Protein AF-A0A6V8KDI6-F1 (afdb_monomer)

pLDDT: mean 72.65, std 18.37, range [40.81, 91.75]

Radius of gyration: 27.34 Å; Cα contacts (8 Å, |Δi|>4): 71; chains: 1; bounding box: 33×56×74 Å

Foldseek 3Di:
DDDDDDDDDDDPPDDDDDPPDDDDDDPPPPPDVVPQDPLNVQLVQLVVCCVVPFPDWDDPVVVCWIAGPVGTDHSSCSSDAPSDPCRDDPNVPVPD

Secondary structure (DSSP, 8-state):
--------------PPPP--------------GGG--HHHHHHHHHHHHHHHHSSS-EEEGGGTEEEETTEEEEGGGGGSTTSSGGGSSSTTTS--

Solvent-accessible surface area (backbone atoms only — not comparable to full-atom values): 6387 Å² total; per-residue (Å²): 136,86,85,82,92,82,83,90,79,81,86,80,81,77,77,82,78,86,86,83,75,86,84,79,86,70,80,81,68,78,76,54,78,88,75,62,49,70,50,57,50,36,24,52,40,30,48,52,46,44,65,74,76,45,68,71,71,42,80,41,72,94,73,51,27,36,34,42,85,90,48,74,43,57,48,71,50,33,48,40,76,49,70,34,83,63,33,38,79,70,39,85,78,66,77,121

Sequence (96 aa):
MAVPFGVGGPVMRRSLSPIDGGSGGGKAGAATVTGMTDETRIALRNYDWLIRNRHEIELAWDSHTLVDHSGGYDLDMLCQEGFTPATDGDWRNRAD

Mean predicted aligned error: 16.06 Å

Structure (mmCIF, N/CA/C/O backbone):
data_AF-A0A6V8KDI6-F1
#
_entry.id   AF-A0A6V8KDI6-F1
#
loop_
_atom_site.group_PDB
_atom_site.id
_atom_site.type_symbol
_atom_site.label_atom_id
_atom_site.label_alt_id
_atom_site.label_comp_id
_atom_site.label_asym_id
_atom_site.label_entity_id
_atom_site.label_seq_id
_atom_site.pdbx_PDB_ins_code
_atom_site.Cartn_x
_atom_site.Cartn_y
_atom_site.Cartn_z
_atom_site.occupancy
_atom_site.B_iso_or_equiv
_atom_site.auth_seq_id
_atom_site.auth_comp_id
_atom_site.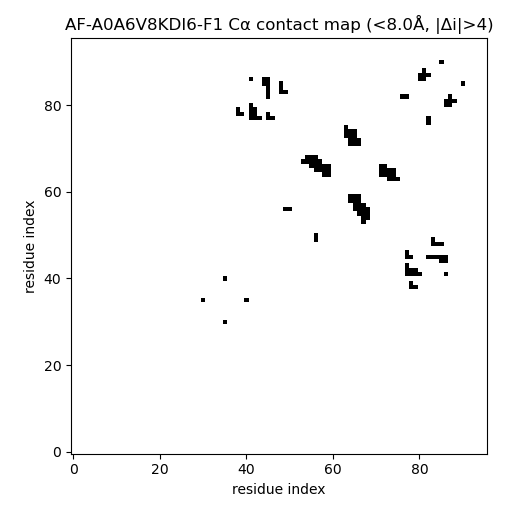auth_asym_id
_atom_site.auth_atom_id
_atom_site.pdbx_PDB_model_num
ATOM 1 N N . MET A 1 1 ? 13.700 -43.757 -61.812 1.00 40.81 1 MET A N 1
ATOM 2 C CA . MET A 1 1 ? 12.858 -44.643 -60.976 1.00 40.81 1 MET A CA 1
ATOM 3 C C . MET A 1 1 ? 11.530 -43.927 -60.736 1.00 40.81 1 MET A C 1
ATOM 5 O O . MET A 1 1 ? 11.548 -42.709 -60.626 1.00 40.81 1 MET A O 1
ATOM 9 N N . ALA A 1 2 ? 10.416 -44.654 -60.816 1.00 42.88 2 ALA A N 1
ATOM 10 C CA . ALA A 1 2 ? 9.047 -44.169 -61.027 1.00 42.88 2 ALA A CA 1
ATOM 11 C C . ALA A 1 2 ? 8.362 -43.500 -59.806 1.00 42.88 2 ALA A C 1
ATOM 13 O O . ALA A 1 2 ? 8.680 -43.814 -58.664 1.00 42.88 2 ALA A O 1
ATOM 14 N N . VAL A 1 3 ? 7.401 -42.608 -60.096 1.00 54.59 3 VAL A N 1
ATOM 15 C CA . VAL A 1 3 ? 6.322 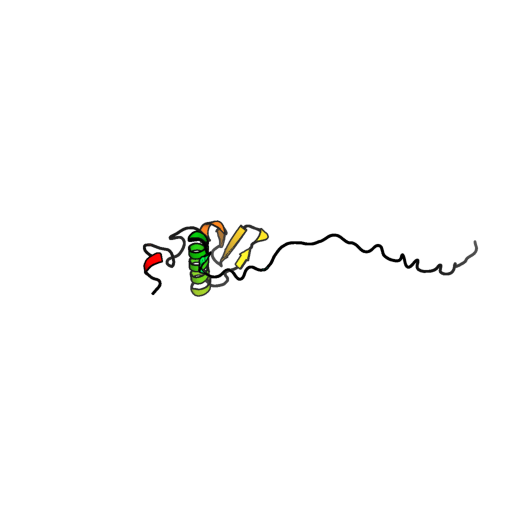-42.036 -59.236 1.00 54.59 3 VAL A CA 1
ATOM 16 C C . VAL A 1 3 ? 5.246 -43.120 -58.916 1.00 54.59 3 VAL A C 1
ATOM 18 O O . VAL A 1 3 ? 5.294 -44.120 -59.636 1.00 54.59 3 VAL A O 1
ATOM 21 N N . PRO A 1 4 ? 4.251 -42.999 -57.975 1.00 51.16 4 PRO A N 1
ATOM 22 C CA . PRO A 1 4 ? 3.479 -41.777 -57.656 1.00 51.16 4 PRO A CA 1
ATOM 23 C C . PRO A 1 4 ? 2.780 -41.614 -56.271 1.00 51.16 4 PRO A C 1
ATOM 25 O O . PRO A 1 4 ? 2.733 -42.493 -55.418 1.00 51.16 4 PRO A O 1
ATOM 28 N N . PHE A 1 5 ? 2.200 -40.415 -56.122 1.00 47.94 5 PHE A N 1
ATOM 29 C CA . PHE A 1 5 ? 1.063 -39.990 -55.291 1.00 47.94 5 PHE A CA 1
ATOM 30 C C . PHE A 1 5 ? 0.119 -41.094 -54.755 1.00 47.94 5 PHE A C 1
ATOM 32 O O . PHE A 1 5 ? -0.434 -41.870 -55.530 1.00 47.94 5 PHE A O 1
ATOM 39 N N . GLY A 1 6 ? -0.193 -41.039 -53.453 1.00 45.31 6 GLY A N 1
ATOM 40 C CA . GLY A 1 6 ? -1.405 -41.613 -52.840 1.00 45.31 6 GLY A CA 1
ATOM 41 C C . GLY A 1 6 ? -2.066 -40.532 -51.975 1.00 45.31 6 GLY A C 1
ATOM 42 O O . GLY A 1 6 ? -1.426 -39.994 -51.079 1.00 45.31 6 GLY A O 1
ATOM 43 N N . VAL A 1 7 ? -3.188 -39.948 -52.406 1.00 52.44 7 VAL A N 1
ATOM 44 C CA . VAL A 1 7 ? -4.576 -40.358 -52.099 1.00 52.44 7 VAL A CA 1
ATOM 45 C C . VAL A 1 7 ? -4.879 -40.336 -50.598 1.00 52.44 7 VAL A C 1
ATOM 47 O O . VAL A 1 7 ? -4.316 -41.090 -49.812 1.00 52.44 7 VAL A O 1
ATOM 50 N N . GLY A 1 8 ? -5.798 -39.438 -50.232 1.00 48.66 8 GLY A N 1
ATOM 51 C CA . GLY A 1 8 ? -6.244 -39.190 -48.870 1.00 48.66 8 GLY A CA 1
ATOM 52 C C . GLY A 1 8 ? -6.927 -40.381 -48.196 1.00 48.66 8 GLY A C 1
ATOM 53 O O . GLY A 1 8 ? -7.641 -41.162 -48.822 1.00 48.66 8 GLY A O 1
ATOM 54 N N . GLY A 1 9 ? -6.732 -40.450 -46.879 1.00 47.38 9 GLY A N 1
ATOM 55 C CA . GLY A 1 9 ? -7.503 -41.267 -45.945 1.00 47.38 9 GLY A CA 1
ATOM 56 C C . GLY A 1 9 ? -8.242 -40.368 -44.941 1.00 47.38 9 GLY A C 1
ATOM 57 O O . GLY A 1 9 ? -7.782 -39.258 -44.665 1.00 47.38 9 GLY A O 1
ATOM 58 N N . PRO A 1 10 ? -9.411 -40.791 -44.432 1.00 46.78 10 PRO A N 1
ATOM 59 C CA . PRO A 1 10 ? -10.392 -39.906 -43.816 1.00 46.78 10 PRO A CA 1
ATOM 60 C C . PRO A 1 10 ? -10.031 -39.478 -42.390 1.00 46.78 10 PRO A C 1
ATOM 62 O O . PRO A 1 10 ? -9.507 -40.245 -41.586 1.00 46.78 10 PRO A O 1
ATOM 65 N N . VAL A 1 11 ? -10.432 -38.247 -42.070 1.00 52.25 11 VAL A N 1
ATOM 66 C CA . VAL A 1 11 ? -10.481 -37.674 -40.723 1.00 5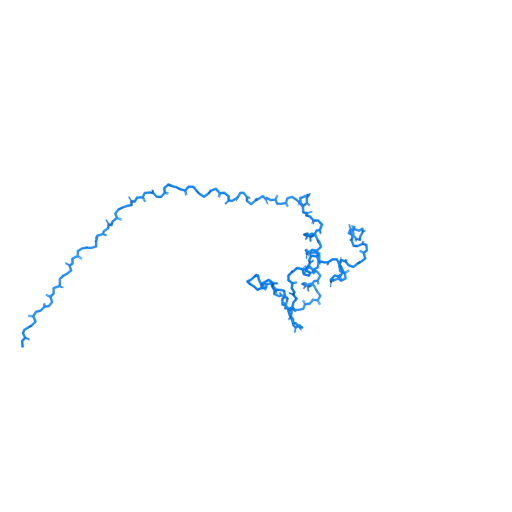2.25 11 VAL A CA 1
ATOM 67 C C . VAL A 1 11 ? -11.272 -38.578 -39.767 1.00 52.25 11 VAL A C 1
ATOM 69 O O . VAL A 1 11 ? -12.498 -38.691 -39.838 1.00 52.25 11 VAL A O 1
ATOM 72 N N . MET A 1 12 ? -10.570 -39.223 -38.836 1.00 44.50 12 MET A N 1
ATOM 73 C CA . MET A 1 12 ? -11.192 -39.893 -37.697 1.00 44.50 12 MET A CA 1
ATOM 74 C C . MET A 1 12 ? -11.675 -38.837 -36.699 1.00 44.50 12 MET A C 1
ATOM 76 O O . MET A 1 12 ? -10.956 -38.390 -35.812 1.00 44.50 12 MET A O 1
ATOM 80 N N . ARG A 1 13 ? -12.937 -38.449 -36.865 1.00 53.19 13 ARG A N 1
ATOM 81 C CA . ARG A 1 13 ? -13.777 -37.789 -35.860 1.00 53.19 13 ARG A CA 1
ATOM 82 C C . ARG A 1 13 ? -13.936 -38.724 -34.660 1.00 53.19 13 ARG A C 1
ATOM 84 O O . ARG A 1 13 ? -14.801 -39.598 -34.649 1.00 53.19 13 ARG A O 1
ATOM 91 N N . ARG A 1 14 ? -13.059 -38.577 -33.667 1.00 47.03 14 ARG A N 1
ATOM 92 C CA . ARG A 1 14 ? -13.166 -39.302 -32.402 1.00 47.03 14 ARG A CA 1
ATOM 93 C C . ARG A 1 14 ? -14.201 -38.590 -31.534 1.00 47.03 14 ARG A C 1
ATOM 95 O O . ARG A 1 14 ? -13.955 -37.515 -31.001 1.00 47.03 14 ARG A O 1
ATOM 102 N N . SER A 1 15 ? -15.385 -39.191 -31.508 1.00 41.72 15 SER A N 1
ATOM 103 C CA . SER A 1 15 ? -16.523 -38.798 -30.686 1.00 41.72 15 SER A CA 1
ATOM 104 C C . SER A 1 15 ? -16.174 -38.838 -29.192 1.00 41.72 15 SER A C 1
ATOM 106 O O . SER A 1 15 ? -15.354 -39.643 -28.753 1.00 41.72 15 SER A O 1
ATOM 108 N N . LEU A 1 16 ? -16.812 -37.924 -28.469 1.00 51.19 16 LEU A N 1
ATOM 109 C CA . LEU A 1 16 ? -16.573 -37.443 -27.109 1.00 51.19 16 LEU A CA 1
ATOM 110 C C . LEU A 1 16 ? -16.687 -38.511 -26.009 1.00 51.19 16 LEU A C 1
ATOM 112 O O . LEU A 1 16 ? -17.588 -39.346 -26.047 1.00 51.19 16 LEU A O 1
ATOM 116 N N . SER A 1 17 ? -15.883 -38.354 -24.954 1.00 47.94 17 SER A N 1
ATOM 117 C CA . SER A 1 17 ? -16.335 -38.646 -23.587 1.00 47.94 17 SER A CA 1
ATOM 118 C C . SER A 1 17 ? -16.734 -37.316 -22.936 1.00 47.94 17 SER A C 1
ATOM 120 O O . SER A 1 17 ? -15.950 -36.367 -23.028 1.00 47.94 17 SER A O 1
ATOM 122 N N . PRO A 1 18 ? -17.910 -37.200 -22.296 1.00 50.47 18 PRO A N 1
ATOM 123 C CA . PRO A 1 18 ? -18.228 -36.031 -21.493 1.00 50.47 18 PRO A CA 1
ATOM 124 C C . PRO A 1 18 ? -17.320 -36.025 -20.259 1.00 50.47 18 PRO A C 1
ATOM 126 O O . PRO A 1 18 ? -17.282 -36.990 -19.496 1.00 50.47 18 PRO A O 1
ATOM 129 N N . ILE A 1 19 ? -16.559 -34.947 -20.091 1.00 61.06 19 ILE A N 1
ATOM 130 C CA . ILE A 1 19 ? -15.897 -34.635 -18.827 1.00 61.06 19 ILE A CA 1
ATOM 131 C C . ILE A 1 19 ? -16.973 -34.189 -17.832 1.00 61.06 19 ILE A C 1
ATOM 133 O O . ILE A 1 19 ? -17.389 -33.035 -17.818 1.00 61.06 19 ILE A O 1
ATOM 137 N N . ASP A 1 20 ? -17.458 -35.132 -17.033 1.00 51.25 20 ASP A N 1
ATOM 138 C CA . ASP A 1 20 ? -18.147 -34.838 -15.780 1.00 51.25 20 ASP A CA 1
ATOM 139 C C . ASP A 1 20 ? -17.066 -34.668 -14.704 1.00 51.25 20 ASP A C 1
ATOM 141 O O . ASP A 1 20 ? -16.265 -35.574 -14.461 1.00 51.25 20 ASP A O 1
ATOM 145 N N . GLY A 1 21 ? -16.956 -33.470 -14.137 1.00 48.00 21 GLY A N 1
ATOM 146 C CA . GLY A 1 21 ? -15.899 -33.146 -13.183 1.00 48.00 21 GLY A CA 1
ATOM 147 C C . GLY A 1 21 ? -15.995 -31.699 -12.739 1.00 48.00 21 GLY A C 1
ATOM 148 O O . GLY A 1 21 ? -15.386 -30.816 -13.335 1.00 48.00 21 GLY A O 1
ATOM 149 N N . GLY A 1 22 ? -16.829 -31.469 -11.726 1.00 49.94 22 GLY A N 1
ATOM 150 C CA . GLY A 1 22 ? -17.212 -30.153 -11.236 1.00 49.94 22 GLY A CA 1
ATOM 151 C C . GLY A 1 22 ? -16.048 -29.210 -10.932 1.00 49.94 22 GLY A C 1
ATOM 152 O O . GLY A 1 22 ? -15.081 -29.565 -10.265 1.00 49.94 22 GLY A O 1
ATOM 153 N N . SER A 1 23 ? -16.217 -27.958 -11.350 1.00 46.50 23 SER A N 1
ATOM 154 C CA . SER A 1 23 ? -15.496 -26.825 -10.785 1.00 46.50 23 SER A CA 1
ATOM 155 C C . SER A 1 23 ? -16.447 -26.111 -9.830 1.00 46.50 23 SER A C 1
ATOM 157 O O . SER A 1 23 ? -17.285 -25.298 -10.219 1.00 46.50 23 SER A O 1
ATOM 159 N N . GLY A 1 24 ? -16.376 -26.517 -8.564 1.00 48.91 24 GLY A N 1
ATOM 160 C CA . GLY A 1 24 ? -16.821 -25.675 -7.469 1.00 48.91 24 GLY A CA 1
ATOM 161 C C . GLY A 1 24 ? -15.854 -24.506 -7.289 1.00 48.91 24 GLY A C 1
ATOM 162 O O . GLY A 1 24 ? -14.657 -24.647 -7.523 1.00 48.91 24 GLY A O 1
ATOM 163 N N . GLY A 1 25 ? -16.383 -23.385 -6.803 1.00 46.03 25 GLY A N 1
ATOM 164 C CA . GLY A 1 25 ? -15.582 -22.259 -6.320 1.00 46.03 25 GLY A CA 1
ATOM 165 C C . GLY A 1 25 ? -15.366 -21.182 -7.389 1.00 46.03 25 GLY A C 1
ATOM 166 O O . GLY A 1 25 ? -14.715 -21.419 -8.387 1.00 46.03 25 GLY A O 1
ATOM 167 N N . GLY A 1 26 ? -15.867 -19.963 -7.263 1.00 46.72 26 GLY A N 1
ATOM 168 C CA . GLY A 1 26 ? -16.512 -19.344 -6.126 1.00 46.72 26 GLY A CA 1
ATOM 169 C C . GLY A 1 26 ? -17.617 -18.428 -6.603 1.00 46.72 26 GLY A C 1
ATOM 170 O O . GLY A 1 26 ? -17.550 -17.814 -7.667 1.00 46.72 26 GLY A O 1
ATOM 171 N N . LYS A 1 27 ? -18.642 -18.296 -5.763 1.00 51.81 27 LYS A N 1
ATOM 172 C CA . LYS A 1 27 ? -19.379 -17.043 -5.751 1.00 51.81 27 LYS A CA 1
ATOM 173 C C . LYS A 1 27 ? -18.316 -15.963 -5.592 1.00 51.81 27 LYS A C 1
ATOM 175 O O . LYS A 1 27 ? -17.589 -15.995 -4.601 1.00 51.81 27 LYS A O 1
ATOM 180 N N . ALA A 1 28 ? -18.213 -15.052 -6.555 1.00 53.16 28 ALA A N 1
ATOM 181 C CA . ALA A 1 28 ? -17.676 -13.736 -6.278 1.00 53.16 28 ALA A CA 1
ATOM 182 C C . ALA A 1 28 ? -18.568 -13.193 -5.161 1.00 53.16 28 ALA A C 1
ATOM 184 O O . ALA A 1 28 ? -19.674 -12.711 -5.403 1.00 53.16 28 ALA A O 1
ATOM 185 N N . GLY A 1 29 ? -18.168 -13.456 -3.915 1.00 53.56 29 GLY A N 1
ATOM 186 C CA . GLY A 1 29 ? -18.787 -12.853 -2.763 1.00 53.56 29 GLY A CA 1
ATOM 187 C C . GLY A 1 29 ? -18.616 -11.377 -3.017 1.00 53.56 29 GLY A C 1
ATOM 188 O O . GLY A 1 29 ? -17.487 -10.896 -3.047 1.00 53.56 29 GLY A O 1
ATOM 189 N N . ALA A 1 30 ? -19.718 -10.692 -3.306 1.00 52.72 30 ALA A N 1
ATOM 190 C CA .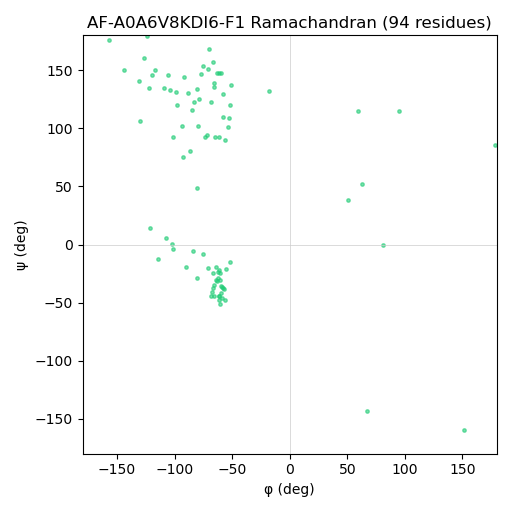 ALA A 1 30 ? -19.748 -9.252 -3.226 1.00 52.72 30 ALA A CA 1
ATOM 191 C C . ALA A 1 30 ? -19.254 -8.942 -1.813 1.00 52.72 30 ALA A C 1
ATOM 193 O O . ALA A 1 30 ? -19.971 -9.190 -0.843 1.00 52.72 30 ALA A O 1
ATOM 194 N N . ALA A 1 31 ? -17.983 -8.556 -1.702 1.00 53.81 31 ALA A N 1
ATOM 195 C CA . ALA A 1 31 ? -17.365 -8.209 -0.444 1.00 53.81 31 ALA A CA 1
ATOM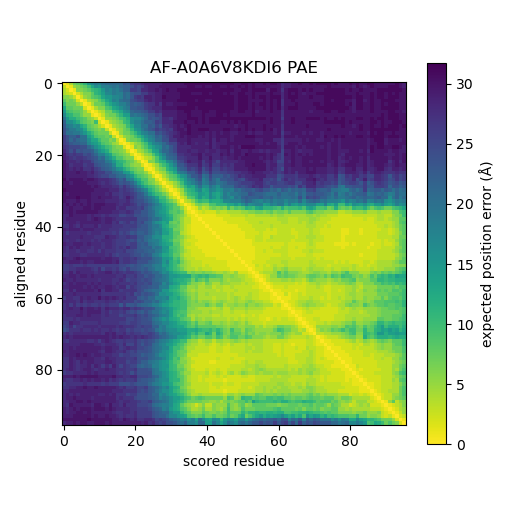 196 C C . ALA A 1 31 ? -18.095 -6.956 0.023 1.00 53.81 31 ALA A C 1
ATOM 198 O O . ALA A 1 31 ? -17.799 -5.839 -0.395 1.00 53.81 31 ALA A O 1
ATOM 199 N N . THR A 1 32 ? -19.135 -7.147 0.826 1.00 50.47 32 THR A N 1
ATOM 200 C CA . THR A 1 32 ? -19.741 -6.059 1.570 1.00 50.47 32 THR A CA 1
ATOM 201 C C . THR A 1 32 ? -18.626 -5.466 2.425 1.00 50.47 32 THR A C 1
ATOM 203 O O . THR A 1 32 ? -17.918 -6.208 3.106 1.00 50.47 32 THR A O 1
ATOM 206 N N . VAL A 1 33 ? -18.445 -4.142 2.376 1.00 56.81 33 VAL A N 1
ATOM 207 C CA . VAL A 1 33 ? -17.347 -3.383 3.026 1.00 56.81 33 VAL A CA 1
ATOM 208 C C . VAL A 1 33 ? -17.190 -3.697 4.532 1.00 56.81 33 VAL A C 1
ATOM 210 O O . VAL A 1 33 ? -16.146 -3.444 5.134 1.00 56.81 33 VAL A O 1
ATOM 213 N N . THR A 1 34 ? -18.196 -4.329 5.137 1.00 57.16 34 THR A N 1
ATOM 214 C CA . THR A 1 34 ? -18.195 -4.879 6.496 1.00 57.16 34 THR A CA 1
ATOM 215 C C . THR A 1 34 ? -17.205 -6.027 6.739 1.00 57.16 34 THR A C 1
ATOM 217 O O . THR A 1 34 ? -16.877 -6.270 7.895 1.00 57.16 34 THR A O 1
ATOM 220 N N . GLY A 1 35 ? -16.710 -6.715 5.702 1.00 58.97 35 GLY A N 1
ATOM 221 C CA . GLY A 1 35 ? -15.749 -7.826 5.825 1.00 58.97 35 GLY A CA 1
ATOM 222 C C . GLY A 1 35 ? -14.292 -7.476 5.504 1.00 58.97 35 GLY A C 1
ATOM 223 O O . GLY A 1 35 ? -13.438 -8.357 5.528 1.00 58.97 35 GLY A O 1
ATOM 224 N N . MET A 1 36 ? -14.000 -6.221 5.156 1.00 73.62 36 MET A N 1
ATOM 225 C CA . MET A 1 36 ? -12.654 -5.805 4.763 1.00 73.62 36 MET A CA 1
ATOM 226 C C . MET A 1 36 ? -11.772 -5.613 6.003 1.00 73.62 36 MET A C 1
ATOM 228 O O . MET A 1 36 ? -12.149 -4.866 6.909 1.00 73.62 36 MET A O 1
ATOM 232 N N . THR A 1 37 ? -10.617 -6.286 6.047 1.00 87.06 37 THR A N 1
ATOM 233 C CA . THR A 1 37 ? -9.665 -6.168 7.162 1.00 87.06 37 THR A CA 1
ATOM 234 C C . THR A 1 37 ? -9.054 -4.768 7.202 1.00 87.06 37 THR A C 1
ATOM 236 O O . THR A 1 37 ? -9.017 -4.070 6.184 1.00 87.06 37 THR A O 1
ATOM 239 N N . ASP A 1 38 ? -8.562 -4.348 8.371 1.00 85.56 38 ASP A N 1
ATOM 240 C CA . ASP A 1 38 ? -7.853 -3.067 8.493 1.00 85.56 38 ASP A CA 1
ATOM 241 C C . ASP A 1 38 ? -6.657 -3.006 7.537 1.00 85.56 38 ASP A C 1
ATOM 243 O O . ASP A 1 38 ? -6.459 -1.995 6.876 1.00 85.56 38 ASP A O 1
ATOM 247 N N . GLU A 1 39 ? -5.945 -4.118 7.371 1.00 87.88 39 GLU A N 1
ATOM 248 C CA . GLU A 1 39 ? -4.836 -4.258 6.427 1.00 87.88 39 GLU A CA 1
ATOM 249 C C . GLU A 1 39 ? -5.266 -3.990 4.977 1.00 87.88 39 GLU A C 1
ATOM 251 O O . GLU A 1 39 ? -4.646 -3.197 4.272 1.00 87.88 39 GLU A O 1
ATOM 256 N N . THR A 1 40 ? -6.397 -4.557 4.544 1.00 89.31 40 THR A N 1
ATOM 257 C CA . THR A 1 40 ? -6.929 -4.280 3.204 1.00 89.31 40 THR A CA 1
ATOM 258 C C . THR A 1 40 ? -7.362 -2.815 3.057 1.00 89.31 40 THR A C 1
ATOM 260 O O . THR A 1 40 ? -7.186 -2.220 1.994 1.00 89.31 40 THR A O 1
A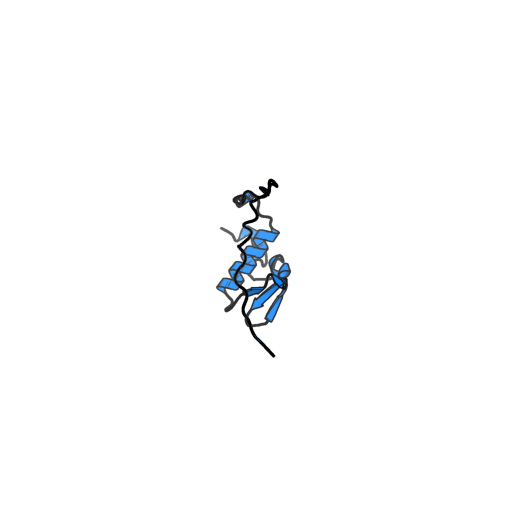TOM 263 N N . ARG A 1 41 ? -7.897 -2.188 4.114 1.00 88.88 41 ARG A N 1
ATOM 264 C CA . ARG A 1 41 ? -8.246 -0.756 4.091 1.00 88.88 41 ARG A CA 1
ATOM 265 C C . ARG A 1 41 ? -7.006 0.132 3.993 1.00 88.88 41 ARG A C 1
ATOM 267 O O . ARG A 1 41 ? -7.043 1.116 3.256 1.00 88.88 41 ARG A O 1
ATOM 274 N N . ILE A 1 42 ? -5.936 -0.214 4.710 1.00 91.75 42 ILE A N 1
ATOM 275 C CA . ILE A 1 42 ? -4.635 0.467 4.649 1.00 91.75 42 ILE A CA 1
ATOM 276 C C . ILE A 1 42 ? -4.084 0.367 3.226 1.00 91.75 42 ILE A C 1
ATOM 278 O O . ILE A 1 42 ? -3.811 1.397 2.609 1.00 91.75 42 ILE A O 1
ATOM 282 N N . ALA A 1 43 ? -4.048 -0.847 2.667 1.00 91.75 43 ALA A N 1
ATOM 283 C CA . ALA A 1 43 ? -3.574 -1.100 1.310 1.00 91.75 43 ALA A CA 1
ATOM 284 C C . ALA A 1 43 ? -4.320 -0.278 0.260 1.00 91.75 43 ALA A C 1
ATOM 286 O O . ALA A 1 43 ? -3.695 0.400 -0.556 1.00 91.75 43 ALA A O 1
ATOM 287 N N . LEU A 1 44 ? -5.654 -0.258 0.316 1.00 91.06 44 LEU A N 1
ATOM 288 C CA . LEU A 1 44 ? -6.453 0.524 -0.626 1.00 91.06 44 LEU A CA 1
ATOM 289 C C . LEU A 1 44 ? -6.263 2.035 -0.470 1.00 91.06 44 LEU A C 1
ATOM 291 O O . LEU A 1 44 ? -6.238 2.736 -1.477 1.00 91.06 44 LEU A O 1
ATOM 295 N N . ARG A 1 45 ? -6.110 2.554 0.754 1.00 91.00 45 ARG A N 1
ATOM 296 C CA . ARG A 1 45 ? -5.851 3.988 0.976 1.00 91.00 45 ARG A CA 1
ATOM 297 C C . ARG A 1 45 ? -4.478 4.407 0.481 1.00 91.00 45 ARG A C 1
ATOM 299 O O . ARG A 1 45 ? -4.359 5.443 -0.168 1.00 91.00 45 ARG A O 1
ATOM 306 N N . ASN A 1 46 ? -3.462 3.602 0.770 1.00 91.31 46 ASN A N 1
ATOM 307 C CA . ASN A 1 46 ? -2.110 3.831 0.280 1.00 91.31 46 ASN A CA 1
ATOM 308 C C . ASN A 1 46 ? -2.073 3.791 -1.252 1.00 91.31 46 ASN A C 1
ATOM 310 O O . ASN A 1 46 ? -1.505 4.682 -1.881 1.00 91.31 46 ASN A O 1
ATOM 314 N N . TYR A 1 47 ? -2.749 2.814 -1.855 1.00 89.19 47 TYR A N 1
ATOM 315 C CA . TYR A 1 47 ? -2.848 2.699 -3.305 1.00 89.19 47 TYR A CA 1
ATOM 316 C C . TYR A 1 47 ? -3.623 3.863 -3.951 1.00 89.19 47 TYR A C 1
ATOM 318 O O . TYR A 1 47 ? -3.150 4.439 -4.930 1.00 89.19 47 TYR A O 1
ATOM 326 N N . ASP A 1 48 ? -4.766 4.272 -3.387 1.00 91.56 48 ASP A N 1
ATOM 327 C CA . ASP A 1 48 ? -5.538 5.432 -3.865 1.00 91.56 48 ASP A CA 1
ATOM 328 C C . ASP A 1 48 ? -4.711 6.723 -3.801 1.00 91.56 48 ASP A C 1
ATOM 330 O O . ASP A 1 48 ? -4.696 7.502 -4.757 1.00 91.56 48 ASP A O 1
ATOM 334 N N . TRP A 1 49 ? -3.955 6.927 -2.717 1.00 91.38 49 TRP A N 1
ATOM 335 C CA . TRP A 1 49 ? -3.058 8.072 -2.609 1.00 91.38 49 TRP A CA 1
ATOM 336 C C . TRP A 1 49 ? -1.982 8.055 -3.695 1.00 91.38 49 TRP A C 1
ATOM 338 O O . TRP A 1 49 ? -1.740 9.090 -4.318 1.00 91.38 49 TRP A O 1
ATOM 348 N N . LEU A 1 50 ? -1.370 6.897 -3.959 1.00 89.69 50 LEU A N 1
ATOM 349 C CA . LEU A 1 50 ? -0.355 6.755 -5.002 1.00 89.69 50 LEU A CA 1
ATOM 350 C C . LEU A 1 50 ? -0.914 7.078 -6.386 1.00 89.69 50 LEU A C 1
ATOM 352 O O . LEU A 1 50 ? -0.322 7.897 -7.077 1.00 89.69 50 LEU A O 1
ATOM 356 N N . ILE A 1 51 ? -2.075 6.537 -6.763 1.00 89.31 51 ILE A N 1
ATOM 357 C CA . ILE A 1 51 ? -2.699 6.845 -8.063 1.00 89.31 51 ILE A CA 1
ATOM 358 C C . ILE A 1 51 ? -2.973 8.348 -8.220 1.00 89.31 51 ILE A C 1
ATOM 360 O O . ILE A 1 51 ? -2.857 8.893 -9.315 1.00 89.31 51 ILE A O 1
ATOM 364 N N . ARG A 1 52 ? -3.360 9.031 -7.137 1.00 89.12 52 ARG A N 1
ATOM 365 C CA . ARG A 1 52 ? -3.710 10.459 -7.180 1.00 89.12 52 ARG A CA 1
ATOM 366 C C . ARG A 1 52 ? -2.504 11.393 -7.166 1.00 89.12 52 ARG A C 1
ATOM 368 O O . ARG A 1 52 ? -2.613 12.508 -7.668 1.00 89.12 52 ARG A O 1
ATOM 375 N N . AS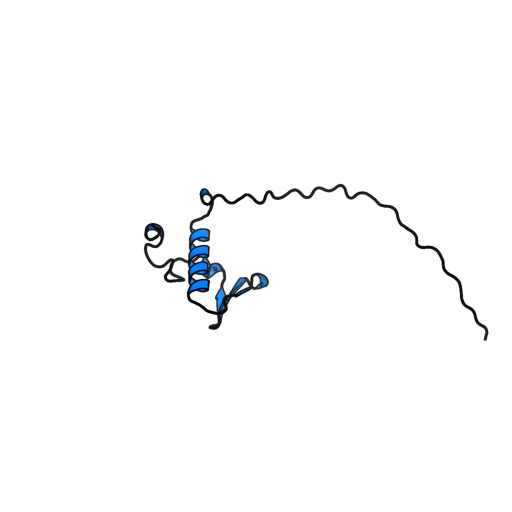N A 1 53 ? -1.395 10.980 -6.552 1.00 88.31 53 ASN A N 1
ATOM 376 C CA . ASN A 1 53 ? -0.249 11.856 -6.273 1.00 88.31 53 ASN A CA 1
ATOM 377 C C . ASN A 1 53 ? 1.023 11.469 -7.035 1.00 88.31 53 ASN A C 1
ATOM 379 O O . ASN A 1 53 ? 1.983 12.239 -7.045 1.00 88.31 53 ASN A O 1
ATOM 383 N N . ARG A 1 54 ? 1.061 10.288 -7.653 1.00 84.62 54 ARG A N 1
ATOM 384 C CA . ARG A 1 54 ? 2.179 9.812 -8.467 1.00 84.62 54 ARG A CA 1
ATOM 385 C C . ARG A 1 54 ? 1.705 9.545 -9.887 1.00 84.62 54 ARG A C 1
ATOM 387 O O . ARG A 1 54 ? 0.577 9.125 -10.122 1.00 84.62 54 ARG A O 1
ATOM 394 N N . HIS A 1 55 ? 2.593 9.802 -10.836 1.00 77.31 55 HIS A N 1
ATOM 395 C CA . HIS A 1 55 ? 2.373 9.478 -12.238 1.00 77.31 55 HIS A CA 1
ATOM 396 C C . HIS A 1 55 ? 2.937 8.082 -12.523 1.00 77.31 55 HIS A C 1
ATOM 398 O O . HIS A 1 55 ? 3.969 7.722 -11.961 1.00 77.31 55 HIS A O 1
ATOM 404 N N . GLU A 1 56 ? 2.257 7.325 -13.390 1.00 84.00 56 GLU A N 1
ATOM 405 C CA . GLU A 1 56 ? 2.725 6.022 -13.899 1.00 84.00 56 GLU A CA 1
ATOM 406 C C . GLU A 1 56 ? 2.893 4.943 -12.811 1.00 84.00 56 GLU A C 1
ATOM 408 O O . GLU A 1 56 ? 3.939 4.314 -12.697 1.00 84.00 56 GLU A O 1
ATOM 413 N N . ILE A 1 57 ? 1.850 4.730 -12.002 1.00 85.88 57 ILE A N 1
ATOM 414 C CA . ILE A 1 57 ? 1.806 3.626 -11.031 1.00 85.88 57 ILE A CA 1
ATOM 415 C C . ILE A 1 57 ? 1.347 2.340 -11.725 1.00 85.88 57 ILE A C 1
ATOM 417 O O . ILE A 1 57 ? 0.232 2.282 -12.249 1.00 85.88 57 ILE A O 1
ATOM 421 N N . GLU A 1 58 ? 2.169 1.294 -11.663 1.00 88.56 58 GLU A N 1
ATOM 422 C CA . GLU A 1 58 ? 1.865 -0.040 -12.183 1.00 88.56 58 GLU A CA 1
ATOM 423 C C . GLU A 1 58 ? 1.958 -1.102 -11.078 1.00 88.56 58 GLU A C 1
ATOM 425 O O . GLU A 1 58 ? 2.898 -1.135 -10.286 1.00 88.56 58 GLU A O 1
ATOM 430 N N . LEU A 1 59 ? 0.967 -1.995 -11.028 1.00 89.31 59 LEU A N 1
ATOM 431 C CA . LEU A 1 59 ? 0.977 -3.166 -10.153 1.00 89.31 59 LEU A CA 1
ATOM 432 C C . LEU A 1 59 ? 1.541 -4.367 -10.918 1.00 89.31 59 LEU A C 1
ATOM 434 O O . LEU A 1 59 ? 0.826 -5.003 -11.695 1.00 89.31 59 LEU A O 1
ATOM 438 N N . ALA A 1 60 ? 2.804 -4.700 -10.661 1.00 88.81 60 ALA A N 1
ATOM 439 C CA . ALA A 1 60 ? 3.452 -5.887 -11.202 1.00 88.81 60 ALA A CA 1
ATOM 440 C C . ALA A 1 60 ? 3.180 -7.091 -10.285 1.00 88.81 60 ALA A C 1
ATOM 442 O O . ALA A 1 60 ? 4.011 -7.474 -9.457 1.00 88.81 60 ALA A O 1
ATOM 443 N N . TRP A 1 61 ? 1.993 -7.688 -10.437 1.00 88.12 61 TRP A N 1
ATOM 444 C CA . TRP A 1 61 ? 1.543 -8.837 -9.638 1.00 88.12 61 TRP A CA 1
ATOM 445 C C . TRP A 1 61 ? 2.485 -10.041 -9.728 1.00 88.12 61 TRP A C 1
ATOM 447 O O . TRP A 1 61 ? 2.726 -10.694 -8.716 1.00 88.12 61 TRP A O 1
ATOM 457 N N . ASP A 1 62 ? 3.058 -10.299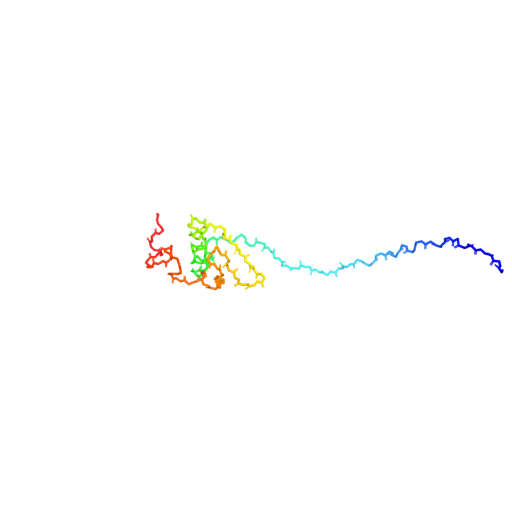 -10.908 1.00 87.38 62 ASP A N 1
ATOM 458 C CA . ASP A 1 62 ? 3.997 -11.408 -11.127 1.00 87.38 62 ASP A CA 1
ATOM 459 C C . ASP A 1 62 ? 5.278 -11.282 -10.288 1.00 87.38 62 ASP A C 1
ATOM 461 O O . ASP A 1 62 ? 5.873 -12.288 -9.904 1.00 87.38 62 ASP A O 1
ATOM 465 N N . SER A 1 63 ? 5.682 -10.049 -9.975 1.00 84.19 63 SER A N 1
ATOM 466 C CA . SER A 1 63 ? 6.906 -9.741 -9.227 1.00 84.19 63 SER A CA 1
ATOM 467 C C . SER A 1 63 ? 6.633 -9.265 -7.801 1.00 84.19 63 SER A C 1
ATOM 469 O O . SER A 1 63 ? 7.563 -8.835 -7.126 1.00 84.19 63 SER A O 1
ATOM 471 N N . HIS A 1 64 ? 5.376 -9.287 -7.345 1.00 89.44 64 HIS A N 1
ATOM 472 C CA . HIS A 1 64 ? 4.980 -8.764 -6.033 1.00 89.44 64 HIS A CA 1
ATOM 473 C C . HIS A 1 64 ? 5.502 -7.331 -5.778 1.00 89.44 64 HIS A C 1
ATOM 475 O O . HIS A 1 64 ? 5.936 -6.989 -4.684 1.00 89.44 64 HIS A O 1
ATOM 481 N N . THR A 1 65 ? 5.508 -6.483 -6.812 1.00 88.88 65 THR A N 1
ATOM 482 C CA . THR A 1 65 ? 6.089 -5.132 -6.750 1.00 88.88 65 THR A CA 1
ATOM 483 C C . THR A 1 65 ? 5.106 -4.097 -7.296 1.00 88.88 65 THR A C 1
ATOM 485 O O . THR A 1 65 ? 4.429 -4.327 -8.298 1.00 88.88 65 THR A O 1
ATOM 488 N N . LEU A 1 66 ? 5.044 -2.932 -6.661 1.00 88.25 66 LEU A N 1
ATOM 489 C CA . LEU A 1 66 ? 4.418 -1.724 -7.181 1.00 88.25 66 LEU A CA 1
ATOM 490 C C . LEU A 1 66 ? 5.498 -0.826 -7.782 1.00 88.25 66 LEU A C 1
ATOM 492 O O . LEU A 1 66 ? 6.415 -0.412 -7.083 1.00 88.25 66 LEU A O 1
ATOM 496 N N . VAL A 1 67 ? 5.398 -0.524 -9.070 1.00 87.69 67 VAL A N 1
ATOM 497 C CA . VAL A 1 67 ? 6.394 0.269 -9.797 1.00 87.69 67 VAL A CA 1
ATOM 498 C C . VAL A 1 67 ? 5.863 1.684 -10.009 1.00 87.69 67 VAL A C 1
ATOM 500 O O . VAL A 1 67 ? 4.712 1.865 -10.403 1.00 87.69 67 VAL A O 1
ATOM 503 N N . ASP A 1 68 ? 6.698 2.679 -9.729 1.00 84.88 68 ASP A N 1
ATOM 504 C CA . ASP A 1 68 ? 6.504 4.085 -10.078 1.00 84.88 68 ASP A CA 1
ATOM 505 C C . ASP A 1 68 ? 7.705 4.598 -10.897 1.00 84.88 68 ASP A C 1
ATOM 507 O O . ASP A 1 68 ? 8.679 3.884 -11.148 1.00 84.88 68 ASP A O 1
ATOM 511 N N . HIS A 1 69 ? 7.667 5.870 -11.298 1.00 78.50 69 HIS A N 1
ATOM 512 C CA . HIS A 1 69 ? 8.780 6.507 -12.012 1.00 78.50 69 HIS A CA 1
ATOM 513 C C . HIS A 1 69 ? 10.101 6.555 -11.207 1.00 78.50 69 HIS A C 1
ATOM 515 O O . HIS A 1 69 ? 11.179 6.706 -11.781 1.00 78.50 69 HIS A O 1
ATOM 521 N N . SER A 1 70 ? 10.036 6.456 -9.877 1.00 78.19 70 SER A N 1
ATOM 522 C CA . SER A 1 70 ? 11.190 6.517 -8.971 1.00 78.19 70 SER A CA 1
ATOM 523 C C . SER A 1 70 ? 11.806 5.136 -8.708 1.00 78.19 70 SER A C 1
ATOM 525 O O . SER A 1 70 ? 12.959 5.065 -8.277 1.00 78.19 70 SER A O 1
ATOM 527 N N . GLY A 1 71 ? 11.068 4.047 -8.950 1.00 82.31 71 GLY A N 1
ATOM 528 C CA . GLY A 1 71 ? 11.517 2.673 -8.752 1.00 82.31 71 GLY A CA 1
ATOM 529 C C . GLY A 1 71 ? 10.382 1.698 -8.430 1.00 82.31 71 GLY A C 1
ATOM 530 O O . GLY A 1 71 ? 9.220 1.941 -8.726 1.00 82.31 71 GLY A O 1
ATOM 531 N N . GLY A 1 72 ? 10.732 0.557 -7.836 1.00 86.00 72 GLY A N 1
ATOM 532 C CA . GLY A 1 72 ? 9.779 -0.451 -7.368 1.00 86.00 72 GLY A CA 1
ATOM 533 C C . GLY A 1 72 ? 9.716 -0.505 -5.843 1.00 86.00 72 GLY A C 1
ATOM 534 O O . GLY A 1 72 ? 10.755 -0.529 -5.184 1.00 86.00 72 GLY A O 1
ATOM 535 N N . TYR A 1 73 ? 8.507 -0.551 -5.299 1.00 87.38 73 TYR A N 1
ATOM 536 C CA . TYR A 1 73 ? 8.193 -0.823 -3.899 1.00 87.38 73 TYR A CA 1
ATOM 537 C C . TYR A 1 73 ? 7.631 -2.233 -3.773 1.00 87.38 73 TYR A C 1
ATOM 539 O O . TYR A 1 73 ? 6.907 -2.688 -4.654 1.00 87.38 73 TYR A O 1
ATOM 547 N N . ASP A 1 74 ? 7.912 -2.917 -2.671 1.00 90.81 74 ASP A N 1
ATOM 548 C CA . ASP A 1 74 ? 7.274 -4.207 -2.415 1.00 90.81 74 ASP A CA 1
ATOM 549 C C . ASP A 1 74 ? 5.761 -4.016 -2.195 1.00 90.81 74 ASP A C 1
ATOM 551 O O . ASP A 1 74 ? 5.335 -3.045 -1.559 1.00 90.81 74 ASP A O 1
ATOM 555 N N . LEU A 1 75 ? 4.943 -4.914 -2.744 1.00 89.62 75 LEU A N 1
ATOM 556 C CA . LEU A 1 75 ? 3.483 -4.858 -2.621 1.00 89.62 75 LEU A CA 1
ATOM 557 C C . LEU A 1 75 ? 3.035 -4.935 -1.148 1.00 89.62 75 LEU A C 1
ATOM 559 O O . LEU A 1 75 ? 2.061 -4.270 -0.787 1.00 89.62 75 LEU A O 1
ATOM 563 N N . ASP A 1 76 ? 3.787 -5.624 -0.280 1.00 90.50 76 ASP A N 1
ATOM 564 C CA . ASP A 1 76 ? 3.544 -5.670 1.171 1.00 90.50 76 ASP A CA 1
ATOM 565 C C . ASP A 1 76 ? 3.655 -4.287 1.841 1.00 90.50 76 ASP A C 1
ATOM 567 O O . ASP A 1 76 ? 3.046 -4.040 2.886 1.00 90.50 76 ASP A O 1
ATOM 571 N N . MET A 1 77 ? 4.380 -3.331 1.243 1.00 90.62 77 MET A N 1
ATOM 572 C CA . MET A 1 77 ? 4.466 -1.969 1.787 1.00 90.62 77 MET A CA 1
ATOM 573 C C . MET A 1 77 ? 3.121 -1.242 1.728 1.00 90.62 77 MET A C 1
ATOM 575 O O . MET A 1 77 ? 2.868 -0.363 2.551 1.00 90.62 77 MET A O 1
ATOM 579 N N . LEU A 1 78 ? 2.214 -1.631 0.821 1.00 90.69 78 LEU A N 1
ATOM 580 C CA . LEU A 1 78 ? 0.862 -1.074 0.802 1.00 90.69 78 LEU A CA 1
ATOM 581 C C . LEU A 1 78 ? 0.097 -1.407 2.082 1.00 90.69 78 LEU A C 1
ATOM 583 O O . LEU A 1 78 ? -0.694 -0.578 2.523 1.00 90.69 78 LEU A O 1
ATOM 587 N N . CYS A 1 79 ? 0.352 -2.553 2.708 1.00 91.69 79 CYS A N 1
ATOM 588 C CA . CYS A 1 79 ? -0.288 -2.954 3.959 1.00 91.69 79 CYS A CA 1
ATOM 589 C C . CYS A 1 79 ? 0.253 -2.203 5.190 1.00 91.69 79 CYS A C 1
ATOM 591 O O . CYS A 1 79 ? -0.317 -2.325 6.275 1.00 91.69 79 CYS A O 1
ATOM 593 N N . GLN A 1 80 ? 1.329 -1.419 5.049 1.00 89.31 80 GLN A N 1
ATOM 594 C CA . GLN A 1 80 ? 1.962 -0.712 6.162 1.00 89.31 80 GLN A CA 1
ATOM 595 C C . GLN A 1 80 ? 1.338 0.668 6.404 1.00 89.31 80 GLN A C 1
ATOM 597 O O . GLN A 1 80 ? 1.201 1.498 5.499 1.00 89.31 80 GLN A O 1
ATOM 602 N N . GLU A 1 81 ? 0.988 0.937 7.662 1.00 90.44 81 GLU A N 1
ATOM 603 C CA . GLU A 1 81 ? 0.558 2.265 8.105 1.00 90.44 81 GLU A CA 1
ATOM 604 C C . GLU A 1 81 ? 1.726 3.258 7.998 1.00 90.44 81 GLU A C 1
ATOM 606 O O . GLU A 1 81 ? 2.861 2.946 8.359 1.00 90.44 81 GLU A O 1
ATOM 611 N N . GLY A 1 82 ? 1.455 4.456 7.478 1.00 87.69 82 GLY A N 1
ATOM 612 C CA . GLY A 1 82 ? 2.462 5.504 7.289 1.00 87.69 82 GLY A CA 1
ATOM 613 C C . GLY A 1 82 ? 3.332 5.349 6.037 1.00 87.69 82 GLY A C 1
ATOM 614 O O . GLY A 1 82 ? 4.158 6.219 5.773 1.00 87.69 82 GLY A O 1
ATOM 615 N N . PHE A 1 83 ? 3.131 4.304 5.221 1.00 88.88 83 PHE A N 1
ATOM 616 C CA . PHE A 1 83 ? 3.803 4.189 3.919 1.00 88.88 83 PHE A CA 1
ATOM 617 C C . PHE A 1 83 ? 3.462 5.368 2.995 1.00 88.88 83 PHE A C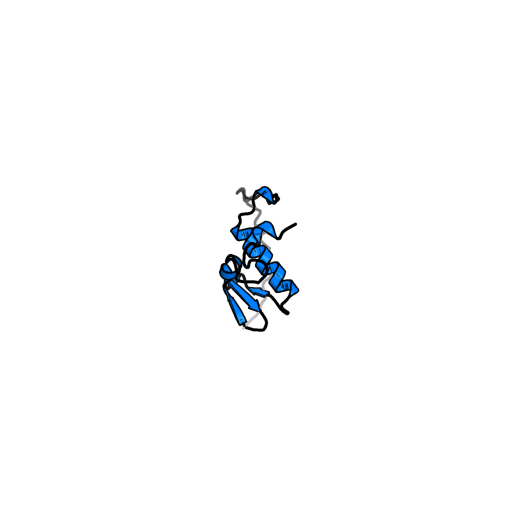 1
ATOM 619 O O . PHE A 1 83 ? 4.313 5.870 2.260 1.00 88.88 83 PHE A O 1
ATOM 626 N N . THR A 1 84 ? 2.222 5.853 3.073 1.00 89.12 84 THR A N 1
ATOM 627 C CA . THR A 1 84 ? 1.810 7.101 2.429 1.00 89.12 84 THR A CA 1
ATOM 628 C C . THR A 1 84 ? 1.163 8.044 3.442 1.00 89.12 84 THR A C 1
ATOM 630 O O . THR A 1 84 ? 0.629 7.587 4.458 1.00 89.12 84 THR A O 1
ATOM 633 N N . PRO A 1 85 ? 1.095 9.357 3.146 1.00 88.62 85 PRO A N 1
ATOM 634 C CA . PRO A 1 85 ? 0.379 10.317 3.986 1.00 88.62 85 PRO A CA 1
ATOM 635 C C . PRO A 1 85 ? -1.098 9.968 4.238 1.00 88.62 85 PRO A C 1
ATOM 637 O O . PRO A 1 85 ? -1.683 10.452 5.205 1.00 88.62 85 PRO A O 1
ATOM 640 N N . ALA A 1 86 ? -1.721 9.135 3.393 1.00 86.12 86 ALA A N 1
ATOM 641 C CA . ALA A 1 86 ? -3.114 8.723 3.566 1.00 86.12 86 ALA A CA 1
ATOM 642 C C . ALA A 1 86 ? -3.336 7.763 4.743 1.00 86.12 86 ALA A C 1
ATOM 644 O O . ALA A 1 86 ? -4.466 7.657 5.224 1.00 86.12 86 ALA A O 1
ATOM 645 N N . THR A 1 87 ? -2.285 7.083 5.203 1.00 87.94 87 THR A N 1
ATOM 646 C CA . THR A 1 87 ? -2.330 6.179 6.363 1.00 87.94 87 THR A CA 1
ATOM 647 C C . THR A 1 87 ? -1.360 6.603 7.467 1.00 87.94 87 THR A C 1
ATOM 649 O O . THR A 1 87 ? -1.109 5.841 8.395 1.00 87.94 87 THR A O 1
ATOM 652 N N . ASP A 1 88 ? -0.832 7.828 7.396 1.00 87.62 88 ASP A N 1
ATOM 653 C CA . ASP A 1 88 ? 0.019 8.404 8.437 1.00 87.62 88 ASP A CA 1
ATOM 654 C C . ASP A 1 88 ? -0.814 8.966 9.604 1.00 87.62 88 ASP A C 1
ATOM 656 O O . ASP A 1 88 ? -1.793 9.697 9.404 1.00 87.62 88 ASP A O 1
ATOM 660 N N . GLY A 1 89 ? -0.419 8.651 10.839 1.00 83.12 89 GLY A N 1
ATOM 661 C CA . GLY A 1 89 ? -1.104 9.089 12.058 1.00 83.12 89 GLY A CA 1
ATOM 662 C C . GLY A 1 89 ? -2.498 8.472 12.242 1.00 83.12 89 GLY A C 1
ATOM 663 O O . GLY A 1 89 ? -2.729 7.309 11.930 1.00 83.12 89 GLY A O 1
ATOM 664 N N . ASP A 1 90 ? -3.448 9.250 12.768 1.00 81.00 90 ASP A N 1
ATOM 665 C CA . ASP A 1 90 ? -4.791 8.776 13.152 1.00 81.00 90 ASP A CA 1
ATOM 666 C C . ASP A 1 90 ? -5.765 8.662 11.955 1.00 81.00 90 ASP A C 1
ATOM 668 O O . ASP A 1 90 ? -6.886 9.171 11.959 1.00 81.00 90 ASP A O 1
ATOM 672 N N . TRP A 1 91 ? -5.320 8.027 10.867 1.00 79.81 91 TRP A N 1
ATOM 673 C CA . TRP A 1 91 ? -6.046 7.951 9.591 1.00 79.81 91 TRP A CA 1
ATOM 674 C C . TRP A 1 91 ? -7.413 7.259 9.698 1.00 79.81 91 TRP A C 1
ATOM 676 O O . TRP A 1 91 ? -8.308 7.537 8.897 1.00 79.81 91 TRP A O 1
ATOM 686 N N . ARG A 1 92 ? -7.595 6.395 10.705 1.00 76.12 92 ARG A N 1
ATOM 687 C CA . ARG A 1 92 ? -8.858 5.696 10.981 1.00 76.12 92 ARG A CA 1
ATOM 688 C C . ARG A 1 92 ? -9.990 6.654 11.361 1.00 76.12 92 ARG A C 1
ATOM 690 O O . ARG A 1 92 ? -11.132 6.373 11.019 1.00 76.12 92 ARG A O 1
ATOM 697 N N . ASN A 1 93 ? -9.673 7.788 11.993 1.00 79.38 93 ASN A N 1
ATOM 698 C CA . ASN A 1 93 ? -10.655 8.793 12.417 1.00 79.38 93 ASN A CA 1
ATOM 699 C C . ASN A 1 93 ? -10.724 10.017 11.484 1.00 79.38 93 ASN A C 1
ATOM 701 O O . ASN A 1 93 ? -11.558 10.890 11.689 1.00 79.38 93 ASN A O 1
ATOM 705 N N . ARG A 1 94 ? -9.866 10.103 10.454 1.00 69.06 94 ARG A N 1
ATOM 706 C CA . ARG A 1 94 ? -9.890 11.196 9.454 1.00 69.06 94 ARG A CA 1
ATOM 707 C C . ARG A 1 94 ? -10.888 10.974 8.317 1.00 69.06 94 ARG A C 1
ATOM 709 O O . ARG A 1 94 ? -11.012 11.823 7.441 1.00 69.06 94 ARG A O 1
ATOM 716 N N . ALA A 1 95 ? -11.522 9.811 8.278 1.00 56.94 95 ALA A N 1
ATOM 717 C CA . ALA A 1 95 ? -12.481 9.450 7.251 1.00 56.94 95 ALA A CA 1
ATOM 718 C C . ALA A 1 95 ? -13.899 9.816 7.702 1.00 56.94 95 ALA A C 1
ATOM 720 O O . ALA A 1 95 ? -14.655 8.929 8.091 1.00 56.94 95 ALA A O 1
ATOM 721 N N . ASP A 1 96 ? -14.207 11.111 7.662 1.00 48.44 96 ASP A N 1
ATOM 722 C CA . ASP A 1 96 ? -15.569 11.658 7.709 1.00 48.44 96 ASP A CA 1
ATOM 723 C C . ASP A 1 96 ? -15.832 12.435 6.411 1.00 48.44 96 ASP A C 1
ATOM 725 O O . ASP A 1 96 ? -14.979 13.289 6.060 1.00 48.44 96 ASP A O 1
#

Organism: NCBI:txid1076126